Protein AF-A0A1E3NL93-F1 (afdb_monomer_lite)

Sequence (109 aa):
MEEIATGLKDTNTLELPDTLSIQITVELKNDVKITGTLKSVDQFLNLKLDNIHVDTEKYPHFIAIRNLFFRGTNIRYIHLNPASVDTNLLQDASRREAMASAGEKIAGR

InterPro domains:
  IPR001163 Sm domain, eukaryotic/archaea-type [PF01423] (21-79)
  IPR001163 Sm domain, eukaryotic/archaea-type [SM00651] (14-80)
  IPR010920 LSM domain superfamily [SSF50182] (18-98)
  IPR016654 U6 snRNA-associated Sm-like protein LSm2 [PTHR13829] (23-101)
  IPR016654 U6 snRNA-associated Sm-like protein LSm2 [cd01725] (23-98)
  IPR047575 Sm domain [PS52002] (11-84)

Organism: NCBI:txid763406

pLDDT: mean 84.96, std 17.52, range [33.34, 97.75]

Structure (mmCIF, N/CA/C/O backbone):
data_AF-A0A1E3NL93-F1
#
_entry.id   AF-A0A1E3NL93-F1
#
loop_
_atom_site.group_PDB
_atom_site.id
_atom_site.type_symbol
_atom_site.label_atom_id
_atom_site.label_alt_id
_atom_site.label_comp_id
_atom_site.label_asym_id
_atom_site.label_entity_id
_atom_site.label_seq_id
_atom_site.pdbx_PDB_ins_code
_atom_site.Cartn_x
_atom_site.Cartn_y
_atom_site.Cartn_z
_atom_site.occupancy
_atom_site.B_iso_or_equiv
_atom_site.auth_seq_id
_atom_site.auth_comp_id
_atom_site.auth_asym_id
_atom_site.auth_atom_id
_atom_site.pdbx_PDB_model_num
ATOM 1 N N . MET A 1 1 ? -8.174 11.368 -28.049 1.00 38.00 1 MET A N 1
ATOM 2 C CA . MET A 1 1 ? -6.913 12.070 -27.748 1.00 38.00 1 MET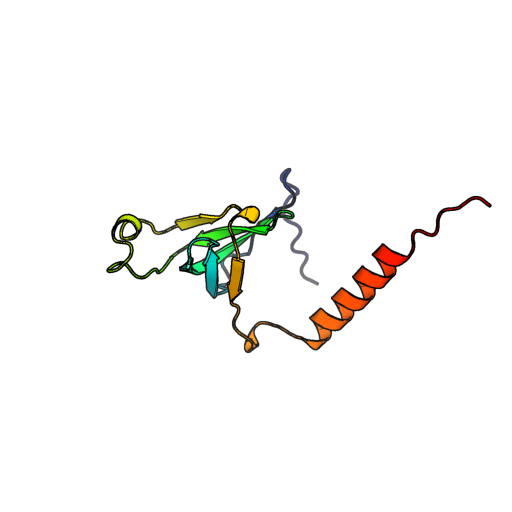 A CA 1
ATOM 3 C C . MET A 1 1 ? -7.262 13.068 -26.672 1.00 38.00 1 MET A C 1
ATOM 5 O O . MET A 1 1 ? -7.871 14.075 -26.993 1.00 38.00 1 MET A O 1
ATOM 9 N N . GLU A 1 2 ? -7.019 12.731 -25.413 1.00 33.34 2 GLU A N 1
ATOM 10 C CA . GLU A 1 2 ? -7.203 13.684 -24.323 1.00 33.34 2 GLU A CA 1
ATOM 11 C C . GLU A 1 2 ? -5.901 13.693 -23.537 1.00 33.34 2 GLU A C 1
ATOM 13 O O . GLU A 1 2 ? -5.477 12.697 -22.952 1.00 33.34 2 GLU A O 1
ATOM 18 N N . GLU A 1 3 ? -5.193 14.793 -23.727 1.00 42.31 3 GLU A N 1
ATOM 19 C CA . GLU A 1 3 ? -3.874 15.080 -23.210 1.00 42.31 3 GLU A CA 1
ATOM 20 C C . GLU A 1 3 ? -4.042 15.565 -21.770 1.00 42.31 3 GLU A C 1
ATOM 22 O O . GLU A 1 3 ? -4.479 16.686 -21.533 1.00 42.31 3 GLU A O 1
ATOM 27 N N . ILE A 1 4 ? -3.713 14.720 -20.792 1.00 40.88 4 ILE A N 1
ATOM 28 C CA . ILE A 1 4 ? -3.563 15.156 -19.399 1.00 40.88 4 ILE A CA 1
ATOM 29 C C . ILE A 1 4 ? -2.100 15.513 -19.131 1.00 40.88 4 ILE A C 1
ATOM 31 O O . ILE A 1 4 ? -1.391 14.848 -18.383 1.00 40.88 4 ILE A O 1
ATOM 35 N N . ALA A 1 5 ? -1.637 16.588 -19.765 1.00 49.41 5 ALA A N 1
ATOM 36 C CA . ALA A 1 5 ? -0.420 17.275 -19.361 1.00 49.41 5 ALA A CA 1
ATOM 37 C C . ALA A 1 5 ? -0.812 18.442 -18.446 1.00 49.41 5 ALA A C 1
ATOM 39 O O . ALA A 1 5 ? -1.134 19.534 -18.904 1.00 49.41 5 ALA A O 1
ATOM 40 N N . THR A 1 6 ? -0.806 18.227 -17.129 1.00 45.44 6 THR A N 1
ATOM 41 C CA . THR A 1 6 ? -0.811 19.340 -16.170 1.00 45.44 6 THR A CA 1
ATOM 42 C C . THR A 1 6 ? 0.457 19.289 -15.335 1.00 45.44 6 THR A C 1
ATOM 44 O O . THR A 1 6 ? 0.534 18.574 -14.346 1.00 45.44 6 THR A O 1
ATOM 47 N N . GLY A 1 7 ? 1.428 20.101 -15.758 1.00 37.00 7 GLY A N 1
ATOM 48 C CA . GLY A 1 7 ? 2.412 20.745 -14.893 1.00 37.00 7 GLY A CA 1
ATOM 49 C C . GLY A 1 7 ? 3.485 19.846 -14.290 1.00 37.00 7 GLY A C 1
ATOM 50 O O . GLY A 1 7 ? 3.283 19.242 -13.242 1.00 37.00 7 GLY A O 1
ATOM 51 N N . LEU A 1 8 ? 4.683 19.899 -14.876 1.00 40.91 8 LEU A N 1
ATOM 52 C CA . LEU A 1 8 ? 5.934 19.635 -14.166 1.00 40.91 8 LEU A CA 1
ATOM 53 C C . LEU A 1 8 ? 6.015 20.584 -12.958 1.00 40.91 8 LEU A C 1
ATOM 55 O O . LEU A 1 8 ? 6.398 21.745 -13.091 1.00 40.91 8 LEU A O 1
ATOM 59 N N . LYS A 1 9 ? 5.605 20.105 -11.785 1.00 44.50 9 LYS A N 1
ATOM 60 C CA . LYS A 1 9 ? 6.092 20.618 -10.505 1.00 44.50 9 LYS A CA 1
ATOM 61 C C . LYS A 1 9 ? 7.311 19.776 -10.183 1.00 44.50 9 LYS A C 1
ATOM 63 O O . LYS A 1 9 ? 7.219 18.557 -10.280 1.00 44.50 9 LYS A O 1
ATOM 68 N N . ASP A 1 10 ? 8.435 20.396 -9.846 1.00 54.84 10 ASP A N 1
ATOM 69 C CA . ASP A 1 10 ? 9.622 19.690 -9.366 1.00 54.84 10 ASP A CA 1
ATOM 70 C C . ASP A 1 10 ? 9.211 18.644 -8.325 1.00 54.84 10 ASP A C 1
ATOM 72 O O . ASP A 1 10 ? 8.796 19.013 -7.235 1.00 54.84 10 ASP A O 1
ATOM 76 N N . THR A 1 11 ? 9.188 17.362 -8.687 1.00 52.31 11 THR A N 1
ATOM 77 C CA . THR A 1 11 ? 9.212 16.169 -7.826 1.00 52.31 11 THR A CA 1
ATOM 78 C C . THR A 1 11 ? 8.777 14.987 -8.680 1.00 52.31 11 THR A C 1
ATOM 80 O O . THR A 1 11 ? 7.812 15.062 -9.429 1.00 52.31 11 THR A O 1
ATOM 83 N N . ASN A 1 12 ? 9.499 13.878 -8.587 1.00 71.19 12 ASN A N 1
ATOM 84 C CA . ASN A 1 12 ? 9.204 12.654 -9.322 1.00 71.19 12 ASN A CA 1
ATOM 85 C C . ASN A 1 12 ? 7.993 11.915 -8.691 1.00 71.19 12 ASN A C 1
ATOM 87 O O . ASN A 1 12 ? 8.103 10.754 -8.296 1.00 71.19 12 ASN A O 1
ATOM 91 N N . THR A 1 13 ? 6.873 12.634 -8.529 1.00 80.00 13 THR A N 1
ATOM 92 C CA . THR A 1 13 ? 5.650 12.253 -7.810 1.00 80.00 13 THR A CA 1
ATOM 93 C C . THR A 1 13 ? 4.457 12.243 -8.762 1.00 80.00 13 THR A C 1
ATOM 95 O O . THR A 1 13 ? 4.149 13.237 -9.413 1.00 80.00 13 THR A O 1
ATOM 98 N N . LEU A 1 14 ? 3.766 11.112 -8.816 1.00 84.44 14 LEU A N 1
ATOM 99 C CA . LEU A 1 14 ? 2.521 10.887 -9.533 1.00 84.44 14 LEU A CA 1
ATOM 100 C C . LEU A 1 14 ? 1.343 11.174 -8.595 1.00 84.44 14 LEU A C 1
ATOM 102 O O . LEU A 1 14 ? 1.066 10.404 -7.675 1.00 84.44 14 LEU A O 1
ATOM 106 N N . GLU A 1 15 ? 0.647 12.282 -8.833 1.00 86.38 15 GLU A N 1
ATOM 107 C CA . GLU A 1 15 ? -0.633 12.593 -8.190 1.00 86.38 15 GLU A CA 1
ATOM 108 C C . GLU A 1 15 ? -1.769 11.925 -8.977 1.00 86.38 15 GLU A C 1
ATOM 110 O O . GLU A 1 15 ? -1.853 12.052 -10.201 1.00 86.38 15 GLU A O 1
ATOM 115 N N . LEU A 1 16 ? -2.639 11.192 -8.284 1.00 83.25 16 LEU A N 1
ATOM 116 C CA . LEU A 1 16 ? -3.789 10.533 -8.890 1.00 83.25 16 LEU A CA 1
ATOM 117 C C . LEU A 1 16 ? -4.980 11.505 -8.930 1.00 83.25 16 LEU A C 1
ATOM 119 O O . LEU A 1 16 ? -5.235 12.200 -7.943 1.00 83.25 16 LEU A O 1
ATOM 123 N N . PRO A 1 17 ? -5.737 11.556 -10.041 1.00 81.94 17 PRO A N 1
ATOM 124 C CA . PRO A 1 17 ? -6.904 12.422 -10.144 1.00 81.94 17 PRO A CA 1
ATOM 125 C C . PRO A 1 17 ? -8.010 11.972 -9.184 1.00 81.94 17 PRO A C 1
ATOM 127 O O . PRO A 1 17 ? -8.210 10.780 -8.961 1.00 81.94 17 PRO A O 1
ATOM 130 N N . ASP A 1 18 ? -8.801 12.921 -8.676 1.00 77.62 18 ASP A N 1
ATOM 131 C CA . ASP A 1 18 ? -9.891 12.633 -7.728 1.00 77.62 18 ASP A CA 1
ATOM 132 C C . ASP A 1 18 ? -10.984 11.712 -8.297 1.00 77.62 18 ASP A C 1
ATOM 134 O O . ASP A 1 18 ? -11.705 11.061 -7.541 1.00 77.62 18 ASP A O 1
ATOM 138 N N . THR A 1 19 ? -11.092 11.620 -9.624 1.00 76.69 19 THR A N 1
ATOM 139 C CA . THR A 1 19 ? -12.011 10.715 -10.328 1.00 76.69 19 THR A CA 1
ATOM 140 C C . THR A 1 19 ? -11.592 9.246 -10.243 1.00 76.69 19 THR A C 1
ATOM 142 O O . THR A 1 19 ? -12.426 8.363 -10.448 1.00 76.69 19 THR A O 1
ATOM 145 N N . LEU A 1 20 ? -10.326 8.969 -9.916 1.00 78.50 20 LEU A N 1
ATOM 146 C CA . LEU A 1 20 ? -9.767 7.629 -9.798 1.00 78.50 20 LEU A CA 1
ATOM 147 C 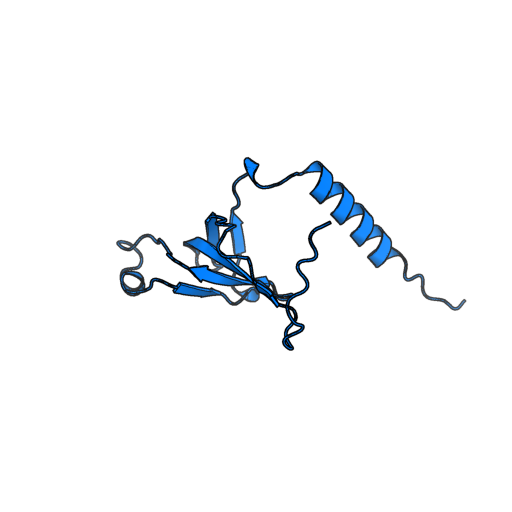C . LEU A 1 20 ? -9.549 7.292 -8.319 1.00 78.50 20 LEU A C 1
ATOM 149 O O . LEU A 1 20 ? -8.502 7.561 -7.736 1.00 78.50 20 LEU A O 1
ATOM 153 N N . SER A 1 21 ? -10.556 6.681 -7.697 1.00 85.19 21 SER A N 1
ATOM 154 C CA . SER A 1 21 ? -10.481 6.242 -6.302 1.00 85.19 21 SER A CA 1
ATOM 155 C C . SER A 1 21 ? -9.987 4.797 -6.210 1.00 85.19 21 SER A C 1
ATOM 157 O O . SER A 1 21 ? -10.749 3.841 -6.342 1.00 85.19 21 SER A O 1
ATOM 159 N N . ILE A 1 22 ? -8.684 4.627 -5.977 1.00 91.19 22 ILE A N 1
ATOM 160 C CA . ILE A 1 22 ? -8.078 3.307 -5.758 1.00 91.19 22 ILE A CA 1
ATOM 161 C C . ILE A 1 22 ? -7.932 3.082 -4.255 1.00 91.19 22 ILE A C 1
ATOM 163 O O . ILE A 1 22 ? -7.160 3.775 -3.591 1.00 91.19 22 ILE A O 1
ATOM 167 N N . GLN A 1 23 ? -8.660 2.101 -3.720 1.00 94.50 23 GLN A N 1
ATOM 168 C CA . GLN A 1 23 ? -8.432 1.628 -2.358 1.00 94.50 23 GLN A CA 1
ATOM 169 C C . GLN A 1 23 ? -7.267 0.647 -2.315 1.00 94.50 23 GLN A C 1
ATOM 171 O O . GLN A 1 23 ? -7.222 -0.313 -3.088 1.00 94.50 23 GLN A O 1
ATOM 176 N N . ILE A 1 24 ? -6.359 0.874 -1.371 1.00 96.12 24 ILE A N 1
ATOM 177 C CA . ILE A 1 24 ? -5.214 0.003 -1.114 1.00 96.12 24 ILE A CA 1
ATOM 178 C C . ILE A 1 24 ? -5.086 -0.264 0.383 1.00 96.12 24 ILE A C 1
ATOM 180 O O . ILE A 1 24 ? -5.512 0.553 1.203 1.00 96.12 24 ILE A O 1
ATOM 184 N N . THR A 1 25 ? -4.435 -1.370 0.739 1.00 97.12 25 THR A N 1
ATOM 185 C CA . THR A 1 25 ? -4.002 -1.628 2.118 1.00 97.12 25 THR A CA 1
ATOM 186 C C . THR A 1 25 ? -2.483 -1.642 2.180 1.00 97.12 25 THR A C 1
ATOM 188 O O . THR A 1 25 ? -1.829 -2.447 1.524 1.00 97.12 25 THR A O 1
ATOM 191 N N . VAL A 1 26 ? -1.911 -0.764 2.995 1.00 97.19 26 VAL A N 1
ATOM 192 C CA . VAL A 1 26 ? -0.475 -0.685 3.259 1.00 97.19 26 VAL A CA 1
ATOM 193 C C . VAL A 1 26 ? -0.174 -1.444 4.544 1.00 97.19 26 VAL A C 1
ATOM 195 O O . VAL A 1 26 ? -0.726 -1.144 5.602 1.00 97.19 26 VAL A O 1
ATOM 198 N N . GLU A 1 27 ? 0.717 -2.424 4.453 1.00 97.12 27 GLU A N 1
ATOM 199 C CA . GLU A 1 27 ? 1.284 -3.124 5.600 1.00 97.12 27 GLU A CA 1
ATOM 200 C C . GLU A 1 27 ? 2.696 -2.605 5.858 1.00 97.12 27 GLU A C 1
ATOM 202 O O . GLU A 1 27 ? 3.574 -2.677 4.994 1.00 97.12 27 GLU A O 1
ATOM 207 N N . LEU A 1 28 ? 2.917 -2.077 7.057 1.00 96.25 28 LEU A N 1
ATOM 208 C CA . LEU A 1 28 ? 4.205 -1.553 7.486 1.00 96.25 28 LEU A CA 1
ATOM 209 C C . LEU A 1 28 ? 5.094 -2.650 8.083 1.00 96.25 28 LEU A C 1
ATOM 211 O O . LEU A 1 28 ? 4.630 -3.692 8.544 1.00 96.25 28 LEU A O 1
ATOM 215 N N . LYS A 1 29 ? 6.405 -2.391 8.136 1.00 96.56 29 LYS A N 1
ATOM 216 C CA . LYS A 1 29 ? 7.404 -3.305 8.724 1.00 96.56 29 LYS A CA 1
ATOM 217 C C . LYS A 1 29 ? 7.205 -3.603 10.214 1.00 96.56 29 LYS A C 1
ATOM 219 O O . LYS A 1 29 ? 7.832 -4.532 10.712 1.00 96.56 29 LYS A O 1
ATOM 224 N N . ASN A 1 30 ? 6.364 -2.838 10.902 1.00 93.69 30 ASN A N 1
ATOM 225 C CA . ASN A 1 30 ? 5.958 -3.043 12.293 1.00 93.69 30 ASN A CA 1
ATOM 226 C C . ASN A 1 30 ? 4.565 -3.697 12.415 1.00 93.69 30 ASN A C 1
ATOM 228 O O . ASN A 1 30 ? 3.909 -3.548 13.444 1.00 93.69 30 ASN A O 1
ATOM 232 N N . ASP A 1 31 ? 4.098 -4.364 11.353 1.00 92.44 31 ASP A N 1
ATOM 233 C CA . ASP A 1 31 ? 2.844 -5.129 11.301 1.00 92.44 31 ASP A CA 1
ATOM 234 C C . ASP A 1 31 ? 1.558 -4.294 11.419 1.00 92.44 31 ASP A C 1
ATOM 236 O O . ASP A 1 31 ? 0.463 -4.848 11.542 1.00 92.44 31 ASP A O 1
ATOM 240 N N . VAL A 1 32 ? 1.657 -2.962 11.344 1.00 93.81 32 VAL A N 1
ATOM 241 C CA . VAL A 1 32 ? 0.480 -2.091 11.250 1.00 93.81 32 VAL A CA 1
ATOM 242 C C . VAL A 1 32 ? -0.075 -2.169 9.830 1.00 93.81 32 VAL A C 1
ATOM 244 O O . VAL A 1 32 ? 0.666 -2.026 8.855 1.00 93.81 32 VAL A O 1
ATOM 247 N N . LYS A 1 33 ? -1.388 -2.371 9.718 1.00 95.50 33 LYS A N 1
ATOM 248 C CA . LYS A 1 33 ? -2.120 -2.403 8.449 1.00 95.50 33 LYS A CA 1
ATOM 249 C C . LYS A 1 33 ? -3.055 -1.210 8.374 1.00 95.50 33 LYS A C 1
ATOM 251 O O . LYS A 1 33 ? -3.877 -1.027 9.267 1.00 95.50 33 LYS A O 1
ATOM 256 N N . ILE A 1 34 ? -2.927 -0.417 7.318 1.00 96.44 34 ILE A N 1
ATOM 257 C CA . ILE A 1 34 ? -3.743 0.771 7.089 1.00 96.44 34 ILE A CA 1
ATOM 258 C C . ILE A 1 34 ? -4.370 0.663 5.707 1.00 96.44 34 ILE A C 1
ATOM 260 O O . ILE A 1 34 ? -3.658 0.531 4.714 1.00 96.44 34 ILE A O 1
ATOM 264 N N . THR A 1 35 ? -5.692 0.742 5.636 1.00 96.56 35 THR A N 1
ATOM 265 C CA . THR A 1 35 ? -6.435 0.820 4.375 1.00 96.56 35 THR A CA 1
ATOM 266 C C . THR A 1 35 ? -6.785 2.272 4.088 1.00 96.56 35 THR A C 1
ATOM 268 O O . THR A 1 35 ? -7.067 3.024 5.014 1.00 96.56 35 THR A O 1
ATOM 271 N N . GLY A 1 36 ? -6.765 2.701 2.832 1.00 95.69 36 GLY A N 1
ATOM 272 C CA . GLY A 1 36 ? -7.151 4.063 2.465 1.00 95.69 36 GLY A CA 1
ATOM 273 C C . GLY A 1 36 ? -7.209 4.267 0.959 1.00 95.69 36 GLY A C 1
ATOM 274 O O . GLY A 1 36 ? -6.935 3.350 0.183 1.00 95.69 36 GLY A O 1
ATOM 275 N N . THR A 1 37 ? -7.569 5.479 0.549 1.00 95.44 37 THR A N 1
ATOM 276 C CA . THR A 1 37 ? -7.628 5.871 -0.865 1.00 95.44 37 THR A CA 1
ATOM 277 C C . THR A 1 37 ? -6.291 6.458 -1.291 1.00 95.44 37 THR A C 1
ATOM 279 O O . THR A 1 37 ? -5.834 7.433 -0.692 1.00 95.44 37 THR A O 1
ATOM 282 N N . LEU A 1 38 ? -5.665 5.885 -2.317 1.00 95.25 38 LEU A N 1
ATOM 283 C CA . LEU A 1 38 ? -4.378 6.350 -2.824 1.00 95.25 38 LEU A CA 1
ATOM 284 C C . LEU A 1 38 ? -4.517 7.705 -3.522 1.00 95.25 38 LEU A C 1
ATOM 286 O O . LEU A 1 38 ? -5.301 7.843 -4.457 1.00 95.25 38 LEU A O 1
ATOM 290 N N . LYS A 1 39 ? -3.735 8.688 -3.069 1.00 94.75 39 LYS A N 1
ATOM 291 C CA . LYS A 1 39 ? -3.687 10.037 -3.645 1.00 94.75 39 LYS A CA 1
ATOM 292 C C . LYS A 1 39 ? -2.419 10.312 -4.426 1.00 94.75 39 LYS A C 1
ATOM 294 O O . LYS A 1 39 ? -2.504 10.907 -5.491 1.00 94.75 39 LYS A O 1
ATOM 299 N N . SER A 1 40 ? -1.265 9.865 -3.942 1.00 94.00 40 SER A N 1
ATOM 300 C CA . SER A 1 40 ? -0.027 9.997 -4.707 1.00 94.00 40 SER A CA 1
ATOM 301 C C . SER A 1 40 ? 1.027 8.956 -4.367 1.00 94.00 40 SER A C 1
ATOM 303 O O . SER A 1 40 ? 1.011 8.360 -3.285 1.00 94.00 40 SER A O 1
ATOM 305 N N . VAL A 1 41 ? 1.913 8.735 -5.338 1.00 94.00 41 VAL A N 1
ATOM 306 C CA . VAL A 1 41 ? 3.073 7.832 -5.323 1.00 94.00 41 VAL A CA 1
ATOM 307 C C . VAL A 1 41 ? 4.264 8.597 -5.870 1.00 94.00 41 VAL A C 1
ATOM 309 O O . VAL A 1 41 ? 4.133 9.220 -6.915 1.00 94.00 41 VAL A O 1
ATOM 312 N N . ASP A 1 42 ? 5.436 8.499 -5.254 1.00 93.38 42 ASP A N 1
ATOM 313 C CA . ASP A 1 42 ? 6.679 8.991 -5.861 1.00 93.38 42 ASP A CA 1
ATOM 314 C C . ASP A 1 42 ? 7.642 7.872 -6.289 1.00 93.38 42 ASP A C 1
ATOM 316 O O . ASP A 1 42 ? 7.406 6.686 -6.053 1.00 93.38 42 ASP A O 1
ATOM 320 N N . GLN A 1 43 ? 8.758 8.253 -6.920 1.00 91.25 43 GLN A N 1
ATOM 321 C CA . GLN A 1 43 ? 9.818 7.330 -7.351 1.00 91.25 43 GLN A CA 1
ATOM 322 C C . GLN A 1 43 ? 10.442 6.504 -6.213 1.00 91.25 43 GLN A C 1
ATOM 324 O O . GLN A 1 43 ? 11.060 5.472 -6.464 1.00 91.25 43 GLN A O 1
ATOM 329 N N . PHE A 1 44 ? 10.333 6.969 -4.964 1.00 92.81 44 PHE A N 1
ATOM 330 C CA . PHE A 1 44 ? 10.836 6.275 -3.778 1.00 92.81 44 PHE A CA 1
ATOM 331 C C . PHE A 1 44 ? 9.757 5.406 -3.124 1.00 92.81 44 PHE A C 1
ATOM 333 O O . PHE A 1 44 ? 9.981 4.856 -2.040 1.00 92.81 44 PHE A O 1
ATOM 340 N N . LEU A 1 45 ? 8.598 5.286 -3.779 1.00 94.44 45 LEU A N 1
ATOM 341 C CA . LEU A 1 45 ? 7.408 4.603 -3.289 1.00 94.44 45 LEU A CA 1
ATOM 342 C C . LEU A 1 45 ? 6.898 5.197 -1.971 1.00 94.44 45 LEU A C 1
ATOM 344 O O . LEU A 1 45 ? 6.309 4.489 -1.150 1.00 94.44 45 LEU A O 1
ATOM 348 N N . ASN A 1 46 ? 7.123 6.494 -1.744 1.00 95.00 46 ASN A N 1
ATOM 349 C CA . ASN A 1 46 ? 6.395 7.208 -0.709 1.00 95.00 46 ASN A CA 1
ATOM 350 C C . ASN A 1 46 ? 4.943 7.381 -1.161 1.00 95.00 46 ASN A C 1
ATOM 352 O O . ASN A 1 46 ? 4.684 7.669 -2.330 1.00 95.00 46 ASN A O 1
ATOM 356 N N . LEU A 1 47 ? 4.003 7.199 -0.234 1.00 95.94 47 LEU A N 1
ATOM 357 C CA . LEU A 1 47 ? 2.574 7.169 -0.539 1.00 95.94 47 LEU A CA 1
ATOM 358 C C . LEU A 1 47 ? 1.821 8.205 0.272 1.00 95.94 47 LEU A C 1
ATOM 360 O O . LEU A 1 47 ? 2.059 8.339 1.474 1.00 95.94 47 LEU A O 1
ATOM 364 N N . LYS A 1 48 ? 0.832 8.841 -0.346 1.00 95.38 48 LYS A N 1
ATOM 365 C CA . LYS A 1 48 ? -0.190 9.608 0.366 1.00 95.38 48 LYS A CA 1
ATOM 366 C C . LYS A 1 48 ? -1.530 8.889 0.281 1.00 95.38 48 LYS A C 1
ATOM 368 O O . LYS A 1 48 ? -2.000 8.604 -0.821 1.00 95.38 48 LYS A O 1
ATOM 373 N N . LEU A 1 49 ? -2.135 8.613 1.433 1.00 96.00 49 LEU A N 1
ATOM 374 C CA . LEU A 1 49 ? -3.486 8.067 1.540 1.00 96.00 49 LEU A CA 1
ATOM 375 C C . LEU A 1 49 ? -4.432 9.076 2.181 1.00 96.00 49 LEU A C 1
ATOM 377 O O . LEU A 1 49 ? -4.085 9.694 3.188 1.00 96.00 49 LEU A O 1
ATOM 381 N N . ASP A 1 50 ? -5.647 9.143 1.650 1.00 95.00 50 ASP A N 1
ATOM 382 C CA . ASP A 1 50 ? -6.776 9.862 2.236 1.00 95.00 50 ASP A CA 1
ATOM 383 C C . ASP A 1 50 ? -7.867 8.883 2.692 1.00 95.00 50 ASP A C 1
ATOM 385 O O . ASP A 1 50 ? -7.959 7.748 2.214 1.00 95.00 50 ASP A O 1
ATOM 389 N N . ASN A 1 51 ? -8.722 9.352 3.604 1.00 93.69 51 ASN A N 1
ATOM 390 C CA . ASN A 1 51 ? -9.844 8.602 4.174 1.00 93.69 51 ASN A CA 1
ATOM 391 C C . ASN A 1 51 ? -9.422 7.218 4.701 1.00 93.69 51 ASN A C 1
ATOM 393 O O . ASN A 1 51 ? -9.965 6.184 4.301 1.00 93.69 51 ASN A O 1
ATOM 397 N N . ILE A 1 52 ? -8.397 7.213 5.555 1.00 95.00 52 ILE A N 1
ATOM 398 C CA . ILE A 1 52 ? -7.811 5.980 6.076 1.00 95.00 52 ILE A CA 1
ATOM 399 C C . ILE A 1 52 ? -8.747 5.237 7.038 1.00 95.00 52 ILE A C 1
ATOM 401 O O . ILE A 1 52 ? -9.578 5.830 7.727 1.00 95.00 52 ILE A O 1
ATOM 405 N N . HIS A 1 53 ? -8.533 3.932 7.141 1.00 93.12 53 HIS A N 1
ATOM 406 C CA . HIS A 1 53 ? -9.136 3.044 8.117 1.00 93.12 53 HIS A CA 1
ATOM 407 C C . HIS A 1 53 ? -8.071 2.087 8.664 1.00 93.12 53 HIS A C 1
ATOM 409 O O . HIS A 1 53 ? -7.298 1.486 7.914 1.00 93.12 53 HIS A O 1
ATOM 415 N N . VAL A 1 54 ? -8.024 1.952 9.982 1.00 93.62 54 VAL A N 1
ATOM 416 C CA . VAL A 1 54 ? -7.087 1.097 10.718 1.00 93.62 54 VAL A CA 1
ATOM 417 C C . VAL A 1 54 ? -7.815 0.530 11.926 1.00 93.62 54 VAL A C 1
ATOM 419 O O . VAL A 1 54 ? -8.789 1.115 12.390 1.00 93.62 54 VAL A O 1
ATOM 422 N N . ASP A 1 55 ? -7.347 -0.607 12.430 1.00 91.06 55 ASP A N 1
ATOM 423 C CA . ASP A 1 55 ? -7.844 -1.194 13.670 1.00 91.06 55 ASP A CA 1
ATOM 424 C C . ASP A 1 55 ? -7.571 -0.248 14.853 1.00 91.06 55 ASP A C 1
ATOM 426 O O . ASP A 1 55 ? -6.460 -0.171 15.389 1.00 91.06 55 ASP A O 1
ATOM 430 N N . THR A 1 56 ? -8.595 0.514 15.234 1.00 89.44 56 THR A N 1
ATOM 431 C CA . THR A 1 56 ? -8.518 1.511 16.304 1.00 89.44 56 THR A CA 1
ATOM 432 C C . THR A 1 56 ? -8.526 0.893 17.697 1.00 89.44 56 THR A C 1
ATOM 434 O O . THR A 1 56 ? -8.121 1.570 18.639 1.00 89.44 56 THR A O 1
ATOM 437 N N . GLU A 1 57 ? -8.957 -0.363 17.854 1.00 91.69 57 GLU A N 1
ATOM 438 C CA . GLU A 1 57 ? -8.878 -1.058 19.146 1.00 91.69 57 GLU A CA 1
ATOM 439 C C . GLU A 1 57 ? -7.418 -1.365 19.478 1.00 91.69 57 GLU A C 1
ATOM 441 O O . GLU A 1 57 ? -6.951 -1.117 20.592 1.00 91.69 57 GLU A O 1
ATOM 446 N N . LYS A 1 58 ? -6.668 -1.828 18.473 1.00 91.69 58 LYS A N 1
ATOM 447 C CA . LYS A 1 58 ? -5.234 -2.097 18.600 1.00 91.69 58 LYS A CA 1
ATOM 448 C C . LYS A 1 58 ? -4.380 -0.826 18.539 1.00 91.69 58 LYS A C 1
ATOM 450 O O . LYS A 1 58 ? -3.338 -0.755 19.194 1.00 91.69 58 LYS A O 1
ATOM 455 N N . TYR A 1 59 ? -4.804 0.180 17.771 1.00 91.75 59 TYR A N 1
ATOM 456 C CA . TYR A 1 59 ? -4.051 1.418 17.552 1.00 91.75 59 TYR A CA 1
ATOM 457 C C . TYR A 1 59 ? -4.916 2.680 17.765 1.00 91.75 59 TYR A C 1
ATOM 459 O O . TYR A 1 59 ? -5.214 3.410 16.815 1.00 91.75 59 TYR A O 1
ATOM 467 N N . PRO A 1 60 ? -5.284 3.007 19.020 1.00 92.56 60 PRO A N 1
ATOM 468 C CA . PRO A 1 60 ? -6.229 4.091 19.324 1.00 92.56 60 PRO A CA 1
ATOM 469 C C . PRO A 1 60 ? -5.732 5.486 18.920 1.00 92.56 60 PRO A C 1
ATOM 471 O O . PRO A 1 60 ? -6.519 6.401 18.694 1.00 92.56 60 PRO A O 1
ATOM 474 N N . HIS A 1 61 ? -4.421 5.663 18.766 1.00 88.88 61 HIS A N 1
ATOM 475 C CA . HIS A 1 61 ? -3.818 6.921 18.326 1.00 88.88 61 HIS A CA 1
ATOM 476 C C . HIS A 1 61 ? -4.180 7.310 16.882 1.00 88.88 61 HIS A C 1
ATOM 478 O O . HIS A 1 61 ? -4.003 8.469 16.514 1.00 88.88 61 HIS A O 1
ATOM 484 N N . PHE A 1 62 ? -4.718 6.393 16.071 1.00 89.19 62 PHE A N 1
ATOM 485 C CA . PHE A 1 62 ? -5.144 6.701 14.704 1.00 89.19 62 PHE A CA 1
ATOM 486 C C . PHE A 1 62 ? -6.593 7.189 14.574 1.00 89.19 62 PHE A C 1
ATOM 488 O O . PHE A 1 62 ? -6.974 7.615 13.488 1.00 89.19 62 PHE A O 1
ATOM 495 N N . ILE A 1 63 ? -7.396 7.189 15.645 1.00 89.88 63 ILE A N 1
ATOM 496 C CA . ILE A 1 63 ? -8.837 7.521 15.589 1.00 89.88 63 ILE A CA 1
ATOM 497 C C . ILE A 1 63 ? -9.109 8.896 14.952 1.00 89.88 63 ILE A C 1
ATOM 499 O O . ILE A 1 63 ? -10.081 9.067 14.220 1.00 89.88 63 ILE A O 1
ATOM 503 N N . ALA A 1 64 ? -8.257 9.887 15.219 1.00 90.19 64 ALA A N 1
ATOM 504 C CA . ALA A 1 64 ? -8.430 11.248 14.708 1.00 90.19 64 ALA A CA 1
ATOM 505 C C . ALA A 1 64 ? -7.782 11.480 13.329 1.00 90.19 64 ALA A C 1
ATOM 507 O O . ALA A 1 64 ? -7.906 12.569 12.764 1.00 90.19 64 ALA A O 1
ATOM 508 N N . ILE A 1 65 ? -7.063 10.493 12.791 1.00 92.06 65 ILE A N 1
ATOM 509 C CA . ILE A 1 65 ? -6.252 10.656 11.587 1.00 92.06 65 ILE A CA 1
ATOM 510 C C . ILE A 1 65 ? -7.086 10.277 10.364 1.00 92.06 65 ILE A C 1
ATOM 512 O O . ILE A 1 65 ? -7.576 9.160 10.258 1.00 92.06 65 ILE A O 1
ATOM 516 N N . ARG A 1 66 ? -7.224 11.214 9.419 1.00 90.94 66 ARG A N 1
ATOM 517 C CA . ARG A 1 66 ? -7.928 10.974 8.146 1.00 90.94 66 ARG A CA 1
ATOM 518 C C . ARG A 1 66 ? -7.001 10.762 6.959 1.00 90.94 66 ARG A C 1
ATOM 520 O O . ARG A 1 66 ? -7.335 9.975 6.081 1.00 90.94 66 ARG A O 1
ATOM 527 N N . ASN A 1 67 ? -5.850 11.432 6.956 1.00 93.38 67 ASN A N 1
ATOM 528 C CA . ASN A 1 67 ? -4.894 11.413 5.855 1.00 93.38 67 ASN A CA 1
ATOM 529 C C . ASN A 1 67 ? -3.508 11.057 6.400 1.00 93.38 67 ASN A C 1
ATOM 531 O O . ASN A 1 67 ? -3.131 11.524 7.478 1.00 93.38 67 ASN A O 1
ATOM 535 N N . LEU A 1 68 ? -2.747 10.254 5.660 1.00 94.19 68 LEU A N 1
ATOM 536 C CA . LEU A 1 68 ? -1.409 9.812 6.047 1.00 94.19 68 LEU A CA 1
ATOM 537 C C . LEU A 1 68 ? -0.435 9.888 4.882 1.00 94.19 68 LEU A C 1
ATOM 539 O O . LEU A 1 68 ? -0.785 9.637 3.733 1.00 94.19 68 LEU A O 1
ATOM 543 N N . PHE A 1 69 ? 0.817 10.171 5.224 1.00 95.19 69 PHE A N 1
ATOM 544 C CA . PHE A 1 69 ? 1.952 10.036 4.328 1.00 95.19 69 PHE A CA 1
ATOM 545 C C . PHE A 1 69 ? 2.881 8.941 4.850 1.00 95.19 69 PHE A C 1
ATOM 547 O O . PHE A 1 69 ? 3.300 8.966 6.010 1.00 95.19 69 PHE A O 1
ATOM 554 N N . PHE A 1 70 ? 3.209 7.983 3.991 1.00 94.94 70 PHE A N 1
ATOM 555 C CA . PHE A 1 70 ? 4.099 6.874 4.291 1.00 94.94 70 PHE A CA 1
ATOM 556 C C . PHE A 1 70 ? 5.427 7.073 3.584 1.00 94.94 70 PHE A C 1
ATOM 558 O O . PHE A 1 70 ? 5.475 7.278 2.373 1.00 94.94 70 PHE A O 1
ATOM 565 N N . ARG A 1 71 ? 6.518 6.923 4.335 1.00 95.31 71 ARG A N 1
ATOM 566 C CA . ARG A 1 71 ? 7.845 6.793 3.740 1.00 95.31 71 ARG A CA 1
ATOM 567 C C . ARG A 1 71 ? 8.015 5.372 3.205 1.00 95.31 71 ARG A C 1
ATOM 569 O O . ARG A 1 71 ? 7.968 4.431 4.003 1.00 95.31 71 ARG A O 1
ATOM 576 N N . GLY A 1 72 ? 8.274 5.222 1.907 1.00 95.50 72 GLY A N 1
ATOM 577 C CA . GLY A 1 72 ? 8.317 3.935 1.201 1.00 95.50 72 GLY A CA 1
ATOM 578 C C . GLY A 1 72 ? 9.230 2.901 1.858 1.00 95.50 72 GLY A C 1
ATOM 579 O O . GLY A 1 72 ? 8.892 1.726 1.956 1.00 95.50 72 GLY A O 1
ATOM 580 N N . THR A 1 73 ? 10.335 3.342 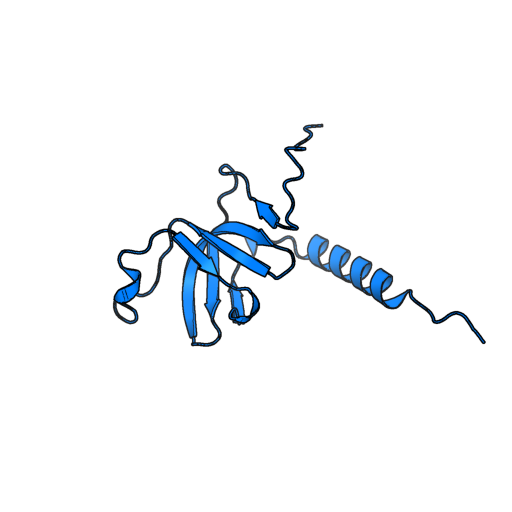2.466 1.00 96.75 73 THR A N 1
ATOM 581 C CA . THR A 1 73 ? 11.289 2.466 3.167 1.00 96.75 73 THR A CA 1
ATOM 582 C C . THR A 1 73 ? 10.713 1.720 4.374 1.00 96.75 73 THR A C 1
ATOM 584 O O . THR A 1 73 ? 11.316 0.738 4.815 1.00 96.75 73 THR A O 1
ATOM 587 N N . ASN A 1 74 ? 9.593 2.172 4.945 1.00 96.38 74 ASN A N 1
ATOM 588 C CA . ASN A 1 74 ? 8.932 1.525 6.085 1.00 96.38 74 ASN A CA 1
ATOM 589 C C . ASN A 1 74 ? 7.780 0.599 5.673 1.00 96.38 74 ASN A C 1
ATOM 591 O O . ASN A 1 74 ? 7.215 -0.086 6.529 1.00 96.38 74 ASN A O 1
ATOM 595 N N . ILE A 1 75 ? 7.448 0.557 4.384 1.00 97.44 75 ILE A N 1
ATOM 596 C CA . ILE A 1 75 ? 6.400 -0.299 3.840 1.00 97.44 75 ILE A CA 1
ATOM 597 C C . ILE A 1 75 ? 6.968 -1.708 3.643 1.00 97.44 75 ILE A C 1
ATOM 599 O O . ILE A 1 75 ? 8.110 -1.881 3.210 1.00 97.44 75 ILE A O 1
ATOM 603 N N . ARG A 1 76 ? 6.180 -2.720 4.011 1.00 97.75 76 ARG A N 1
ATOM 604 C CA . ARG A 1 76 ? 6.473 -4.131 3.752 1.00 97.75 76 ARG A CA 1
ATOM 605 C C . ARG A 1 76 ? 5.680 -4.636 2.554 1.00 97.75 76 ARG A C 1
ATOM 607 O O . ARG A 1 76 ? 6.280 -5.178 1.634 1.00 97.75 76 ARG A O 1
ATOM 614 N N . TYR A 1 77 ? 4.366 -4.422 2.553 1.00 97.75 77 TYR A N 1
ATOM 615 C CA . TYR A 1 77 ? 3.487 -4.834 1.460 1.00 97.75 77 TYR A CA 1
ATOM 616 C C . TYR A 1 77 ? 2.474 -3.744 1.123 1.00 97.75 77 TYR A C 1
ATOM 618 O O . TYR A 1 77 ? 2.009 -3.016 2.001 1.00 97.75 77 TYR A O 1
ATOM 626 N N . ILE A 1 78 ? 2.112 -3.668 -0.155 1.00 96.50 78 ILE A N 1
ATOM 627 C CA . ILE A 1 78 ? 0.965 -2.905 -0.642 1.00 96.50 78 ILE A CA 1
ATOM 628 C C . ILE A 1 78 ? 0.010 -3.923 -1.253 1.00 96.50 78 ILE A C 1
ATOM 630 O O . ILE A 1 78 ? 0.340 -4.580 -2.239 1.00 96.50 78 ILE A O 1
ATOM 634 N N . HIS A 1 79 ? -1.159 -4.072 -0.646 1.00 96.31 79 HIS A N 1
ATOM 635 C CA . HIS A 1 79 ? -2.212 -4.956 -1.124 1.00 96.31 79 HIS A CA 1
ATOM 636 C C . HIS A 1 79 ? -3.147 -4.162 -2.035 1.00 96.31 79 HIS A C 1
ATOM 638 O O . HIS A 1 79 ? -3.662 -3.109 -1.650 1.00 96.31 79 HIS A O 1
ATOM 644 N N . LEU A 1 80 ? -3.352 -4.682 -3.242 1.00 94.44 80 LEU A N 1
ATOM 645 C CA . LEU A 1 80 ? -4.215 -4.119 -4.277 1.00 94.44 80 LEU A CA 1
ATOM 646 C C . LEU A 1 80 ? -5.356 -5.095 -4.568 1.00 94.44 80 LEU A C 1
ATOM 648 O O . LEU A 1 80 ? -5.211 -6.304 -4.379 1.00 94.44 80 LEU A O 1
ATOM 652 N N . ASN A 1 81 ? -6.477 -4.585 -5.075 1.00 93.00 81 ASN A N 1
ATOM 653 C CA . ASN A 1 81 ? -7.520 -5.447 -5.616 1.00 93.00 81 ASN A CA 1
ATOM 654 C C . ASN A 1 81 ? -6.980 -6.158 -6.876 1.00 93.00 81 ASN A C 1
ATOM 656 O O . ASN A 1 81 ? -6.549 -5.475 -7.805 1.00 93.00 81 ASN A O 1
ATOM 660 N N . PRO A 1 82 ? -7.030 -7.498 -6.975 1.00 92.19 82 PRO A N 1
ATOM 661 C CA . PRO A 1 82 ? -6.591 -8.202 -8.179 1.00 9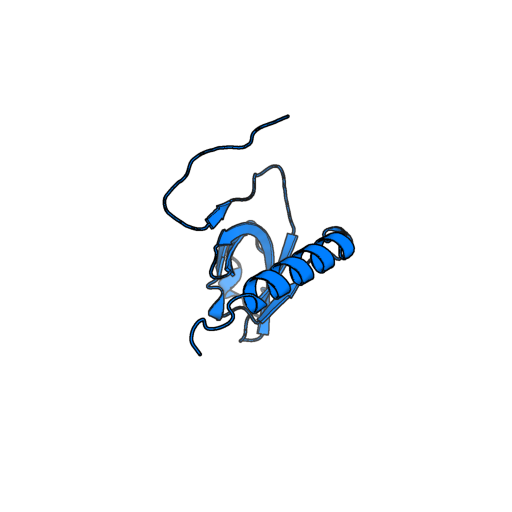2.19 82 PRO A CA 1
ATOM 662 C C . PRO A 1 82 ? -7.305 -7.730 -9.452 1.00 92.19 82 PRO A C 1
ATOM 664 O O . PRO A 1 82 ? -6.702 -7.700 -10.518 1.00 92.19 82 PRO A O 1
ATOM 667 N N . ALA A 1 83 ? -8.569 -7.307 -9.342 1.00 91.81 83 ALA A N 1
ATOM 668 C CA . ALA A 1 83 ? -9.342 -6.808 -10.478 1.00 91.81 83 ALA A CA 1
ATOM 669 C C . ALA A 1 83 ? -8.860 -5.442 -11.001 1.00 91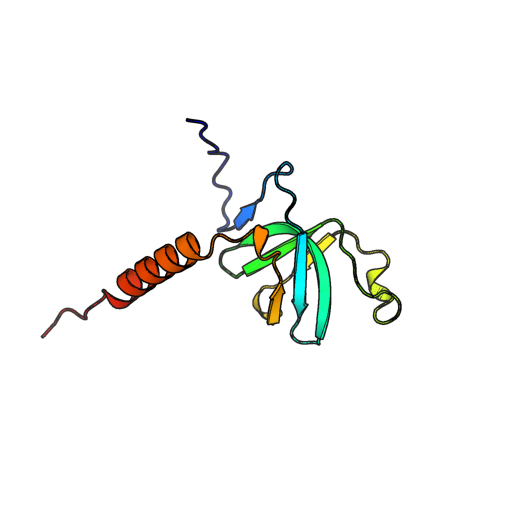.81 83 ALA A C 1
ATOM 671 O O . ALA A 1 83 ? -9.187 -5.081 -12.127 1.00 91.81 83 ALA A O 1
ATOM 672 N N . SER A 1 84 ? -8.092 -4.679 -10.212 1.00 88.06 84 SER A N 1
ATOM 673 C CA . SER A 1 84 ? -7.523 -3.396 -10.646 1.00 88.06 84 SER A CA 1
ATOM 674 C C . SER A 1 84 ? -6.138 -3.537 -11.282 1.00 88.06 84 SER A C 1
ATOM 676 O O . SER A 1 84 ? -5.493 -2.524 -11.544 1.00 88.06 84 SER A O 1
ATOM 678 N N . VAL A 1 85 ? -5.648 -4.764 -11.488 1.00 91.06 85 VAL A N 1
ATOM 679 C CA . VAL A 1 85 ? -4.303 -5.024 -12.013 1.00 91.06 85 VAL A CA 1
ATOM 680 C C . VAL A 1 85 ? -4.389 -5.939 -13.229 1.00 91.06 85 VAL A C 1
ATOM 682 O O . VAL A 1 85 ? -4.715 -7.117 -13.114 1.00 91.06 85 VAL A O 1
ATOM 685 N N . ASP A 1 86 ? -4.031 -5.411 -14.398 1.00 94.94 86 ASP A N 1
ATOM 686 C CA . ASP A 1 86 ? -3.804 -6.236 -15.583 1.00 94.94 86 ASP A CA 1
ATOM 687 C C . ASP A 1 86 ? -2.419 -6.891 -15.489 1.00 94.94 86 ASP A C 1
ATOM 689 O O . ASP A 1 86 ? -1.376 -6.250 -15.655 1.00 94.94 86 ASP A O 1
ATOM 693 N N . THR A 1 87 ? -2.406 -8.189 -15.192 1.00 95.25 87 THR A N 1
ATOM 694 C CA . THR A 1 87 ? -1.170 -8.952 -15.006 1.00 95.25 87 THR A CA 1
ATOM 695 C C . THR A 1 87 ? -0.419 -9.203 -16.311 1.00 95.25 87 THR A C 1
ATOM 697 O O . THR A 1 87 ? 0.802 -9.351 -16.261 1.00 95.25 87 THR A O 1
ATOM 700 N N . ASN A 1 88 ? -1.089 -9.211 -17.469 1.00 96.00 88 ASN A N 1
ATOM 701 C CA . ASN A 1 88 ? -0.416 -9.377 -18.759 1.00 96.00 88 ASN A CA 1
ATOM 702 C C . ASN A 1 88 ? 0.388 -8.120 -19.093 1.00 96.00 88 ASN A C 1
ATOM 704 O O . ASN A 1 88 ? 1.587 -8.213 -19.365 1.00 96.00 88 ASN A O 1
ATOM 708 N N . LEU A 1 89 ? -0.245 -6.945 -18.976 1.00 96.38 89 LEU A N 1
ATOM 709 C CA . LEU A 1 89 ? 0.431 -5.661 -19.185 1.00 96.38 89 LEU A CA 1
ATOM 710 C C . LEU A 1 89 ? 1.578 -5.456 -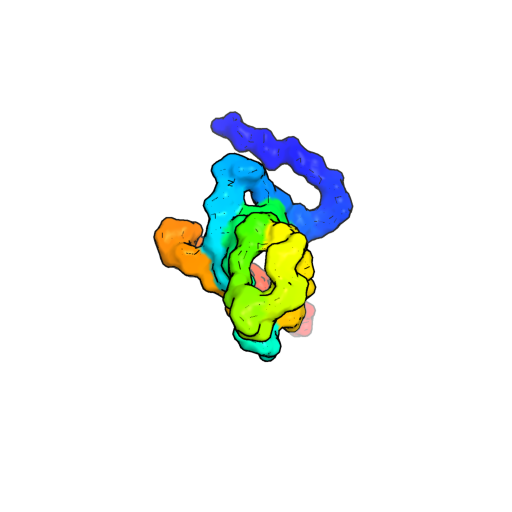18.192 1.00 96.38 89 LEU A C 1
ATOM 712 O O . LEU A 1 89 ? 2.659 -5.014 -18.585 1.00 96.38 89 LEU A O 1
ATOM 716 N N . LEU A 1 90 ? 1.370 -5.820 -16.922 1.00 95.00 90 LEU A N 1
ATOM 717 C CA . LEU A 1 90 ? 2.410 -5.738 -15.898 1.00 95.00 90 LEU A CA 1
ATOM 718 C C . LEU A 1 90 ? 3.618 -6.619 -16.248 1.00 95.00 90 LEU A C 1
ATOM 720 O O . LEU A 1 90 ? 4.754 -6.150 -16.198 1.00 95.00 90 LEU A O 1
ATOM 724 N N . GLN A 1 91 ? 3.387 -7.873 -16.644 1.00 96.25 91 GLN A N 1
ATOM 725 C CA . GLN A 1 91 ? 4.460 -8.791 -17.031 1.00 96.25 91 GLN A CA 1
ATOM 726 C C . GLN A 1 91 ? 5.230 -8.310 -18.266 1.00 96.25 91 GLN A C 1
ATOM 728 O O . GLN A 1 91 ? 6.460 -8.403 -18.290 1.00 96.25 91 GLN A O 1
ATOM 733 N N . ASP A 1 92 ? 4.532 -7.799 -19.282 1.00 96.00 92 ASP A N 1
ATOM 734 C CA . ASP A 1 92 ? 5.161 -7.236 -20.480 1.00 96.00 92 ASP A CA 1
ATOM 735 C C . ASP A 1 92 ? 6.029 -6.018 -20.147 1.00 96.00 92 ASP A C 1
ATOM 737 O O . ASP A 1 92 ? 7.173 -5.931 -20.608 1.00 96.00 92 ASP A O 1
ATOM 741 N N . ALA A 1 93 ? 5.523 -5.108 -19.308 1.00 94.44 93 ALA A N 1
ATOM 742 C CA . ALA A 1 93 ? 6.278 -3.951 -18.837 1.00 94.44 93 ALA A CA 1
ATOM 743 C C . ALA A 1 93 ? 7.527 -4.377 -18.046 1.00 94.44 93 ALA A C 1
ATOM 745 O O . ALA A 1 93 ? 8.621 -3.892 -18.333 1.00 94.44 93 ALA A O 1
ATOM 746 N N . SER A 1 94 ? 7.402 -5.340 -17.124 1.00 95.69 94 SER A N 1
ATOM 747 C CA . SER A 1 94 ? 8.539 -5.862 -16.352 1.00 95.69 94 SER A CA 1
ATOM 748 C C . SER A 1 94 ? 9.598 -6.543 -17.225 1.00 95.69 94 SER A C 1
ATOM 750 O O . SER A 1 94 ? 10.790 -6.343 -16.997 1.00 95.69 94 SER A O 1
ATOM 752 N N . ARG A 1 95 ? 9.198 -7.325 -18.242 1.00 95.81 95 ARG A N 1
ATOM 753 C CA . ARG A 1 95 ? 10.145 -7.934 -19.196 1.00 95.81 95 ARG A CA 1
ATOM 754 C C . ARG A 1 95 ? 10.930 -6.871 -19.957 1.00 95.81 95 ARG A C 1
ATOM 756 O O . ARG A 1 95 ? 12.147 -6.995 -20.089 1.00 95.81 95 ARG A O 1
ATOM 763 N N . ARG A 1 96 ? 10.240 -5.840 -20.451 1.00 94.75 96 ARG A N 1
ATOM 764 C CA . ARG A 1 96 ? 10.862 -4.740 -21.198 1.00 94.75 96 ARG A CA 1
ATOM 765 C C . ARG A 1 96 ? 11.853 -3.965 -20.332 1.00 94.75 96 ARG A C 1
ATOM 767 O O . ARG A 1 96 ? 12.964 -3.716 -20.789 1.00 94.75 96 ARG A O 1
ATOM 774 N N . GLU A 1 97 ? 11.474 -3.651 -19.095 1.00 92.88 97 GLU A N 1
ATOM 775 C CA . GLU A 1 97 ? 12.344 -2.955 -18.142 1.00 92.88 97 GLU A CA 1
ATOM 776 C C . GLU A 1 97 ? 13.596 -3.783 -17.827 1.00 92.88 97 GLU A C 1
ATOM 778 O O . GLU A 1 97 ? 14.711 -3.297 -17.976 1.00 92.88 97 GLU A O 1
ATOM 783 N N . ALA A 1 98 ? 13.440 -5.074 -17.514 1.00 92.62 98 ALA A N 1
ATOM 784 C CA . ALA A 1 98 ? 14.572 -5.954 -17.221 1.00 92.62 98 ALA A CA 1
ATOM 785 C C . ALA A 1 98 ? 15.554 -6.083 -18.402 1.00 92.62 98 ALA A C 1
ATOM 787 O O . ALA A 1 98 ? 16.766 -6.117 -18.193 1.00 92.62 98 ALA A O 1
ATOM 788 N N . MET A 1 99 ? 15.053 -6.135 -19.644 1.00 92.31 99 MET A N 1
ATOM 789 C CA . MET A 1 99 ? 15.899 -6.139 -20.846 1.00 92.31 99 MET A CA 1
ATOM 790 C C . MET A 1 99 ? 16.646 -4.815 -21.034 1.00 92.31 99 MET A C 1
ATOM 792 O O . MET A 1 99 ? 17.811 -4.835 -21.428 1.00 92.31 99 MET A O 1
ATOM 796 N N . ALA A 1 100 ? 15.999 -3.684 -20.738 1.00 89.94 100 ALA A N 1
ATOM 797 C CA . ALA A 1 100 ? 16.633 -2.371 -20.785 1.00 89.94 100 ALA A CA 1
ATOM 798 C C . ALA A 1 100 ? 17.740 -2.251 -19.725 1.00 89.94 100 ALA A C 1
ATOM 800 O O . ALA A 1 100 ? 18.854 -1.846 -20.052 1.00 89.94 100 ALA A O 1
ATOM 801 N N . SER A 1 101 ? 17.482 -2.692 -18.488 1.00 84.38 101 SER A N 1
ATOM 802 C CA . SER A 1 101 ? 18.472 -2.665 -17.402 1.00 84.38 101 SER A CA 1
ATOM 803 C C . SER A 1 101 ? 19.635 -3.645 -17.615 1.00 84.38 101 SER A C 1
ATOM 805 O O . SER A 1 101 ? 20.746 -3.392 -17.160 1.00 84.38 101 SER A O 1
ATOM 807 N N . ALA A 1 102 ? 19.409 -4.764 -18.312 1.00 78.12 102 ALA A N 1
ATOM 808 C CA . ALA A 1 102 ? 20.449 -5.747 -18.635 1.00 78.12 102 ALA A CA 1
ATOM 809 C C . ALA A 1 102 ? 21.322 -5.352 -19.847 1.00 78.12 102 ALA A C 1
ATOM 811 O O . ALA A 1 102 ? 22.301 -6.039 -20.153 1.00 78.12 102 ALA A O 1
ATOM 812 N N . GLY A 1 103 ? 20.956 -4.282 -20.561 1.00 59.25 103 GLY A N 1
ATOM 813 C CA . GLY A 1 103 ? 21.530 -3.885 -21.847 1.00 59.25 103 GLY A CA 1
ATOM 814 C C . GLY A 1 103 ? 22.829 -3.079 -21.796 1.00 59.25 103 GLY A C 1
ATOM 815 O O . GLY A 1 103 ? 23.426 -2.861 -22.850 1.00 59.25 103 GLY A O 1
ATOM 816 N N . GLU A 1 104 ? 23.324 -2.672 -20.626 1.00 56.91 104 GLU A N 1
ATOM 817 C CA . GLU A 1 104 ? 24.596 -1.946 -20.529 1.00 56.91 104 GLU A CA 1
ATOM 818 C C . GLU A 1 104 ? 25.779 -2.928 -20.459 1.00 56.91 104 GLU A C 1
ATOM 820 O O . GLU A 1 104 ? 26.383 -3.194 -19.419 1.00 56.91 104 GLU A O 1
ATOM 825 N N . LYS A 1 105 ? 26.113 -3.523 -21.612 1.00 53.81 105 LYS A N 1
ATOM 826 C CA . LYS A 1 105 ? 27.403 -4.198 -21.783 1.00 53.81 105 LYS A CA 1
ATOM 827 C C . LYS A 1 105 ? 28.507 -3.138 -21.786 1.00 53.81 105 LYS A C 1
ATOM 829 O O . LYS A 1 105 ? 28.646 -2.396 -22.751 1.00 53.81 105 LYS A O 1
ATOM 834 N N . ILE A 1 106 ? 29.292 -3.123 -20.710 1.00 57.41 106 ILE A N 1
ATOM 835 C CA . ILE A 1 106 ? 30.672 -2.616 -20.612 1.00 57.41 106 ILE A CA 1
ATOM 836 C C . ILE A 1 106 ? 31.380 -2.653 -21.977 1.00 57.41 106 ILE A C 1
ATOM 838 O O . ILE A 1 106 ? 31.758 -3.718 -22.469 1.00 57.41 106 ILE A O 1
ATOM 842 N N . ALA A 1 107 ? 31.534 -1.481 -22.592 1.00 50.69 107 ALA A N 1
ATOM 843 C CA . ALA A 1 107 ? 32.372 -1.296 -23.766 1.00 50.69 107 ALA A CA 1
ATOM 844 C C . ALA A 1 107 ? 33.844 -1.246 -23.323 1.00 50.69 107 ALA A C 1
ATOM 846 O O . ALA A 1 107 ? 34.195 -0.458 -22.445 1.00 50.69 107 ALA A O 1
ATOM 847 N N . GLY A 1 108 ? 34.692 -2.077 -23.936 1.00 56.59 108 GLY A N 1
ATOM 848 C CA . GLY A 1 108 ? 36.145 -2.106 -23.727 1.00 56.59 108 GLY A CA 1
ATOM 849 C C . GLY A 1 108 ? 36.604 -3.394 -23.039 1.00 56.59 108 GLY A C 1
ATOM 850 O O . GLY A 1 108 ? 36.818 -3.419 -21.833 1.00 56.59 108 GLY A O 1
ATOM 851 N N . ARG A 1 109 ? 36.655 -4.540 -23.721 1.00 45.72 109 ARG A N 1
ATOM 852 C CA . ARG A 1 109 ? 37.837 -4.915 -24.520 1.00 45.72 109 ARG A CA 1
ATOM 853 C C . ARG A 1 109 ? 38.171 -3.987 -25.681 1.00 45.72 109 ARG A C 1
ATOM 855 O O . ARG A 1 109 ? 37.241 -3.630 -26.431 1.00 45.72 109 ARG A O 1
#

Secondary structure (DSSP, 8-state):
---------SSSEEEPPTT---EEEEEETTS-EEEEEEEEEETT--EEEEEEEE-TTT-GGGTT---EEE-GGGEEEEE--GGG--HHHHHHHHHHHHHHHTT------

Foldseek 3Di:
DDDPDDDDDPFQKDFDDPVDFFWKWWQFPVRWIKIFTWGMAGPQRWTKGFQIDGDCVVPVVCPPPGIDIGRSVGTDDMGGDPVVDDVVVVVVVVVVVVCVVVPPDDDDD

Radius of gyration: 17.83 Å; chains: 1; bounding box: 50×30×47 Å